Protein AF-A0A9E0JAY6-F1 (afdb_monomer_lite)

Structure (mmCIF, N/CA/C/O backbone):
data_AF-A0A9E0JAY6-F1
#
_entry.id   AF-A0A9E0JAY6-F1
#
loop_
_atom_site.group_PDB
_atom_site.id
_atom_site.type_symbol
_atom_site.label_atom_id
_atom_site.label_alt_id
_atom_site.label_comp_id
_atom_site.label_asym_id
_atom_site.label_entity_id
_atom_site.label_seq_id
_atom_site.pdbx_PDB_ins_code
_atom_site.Cartn_x
_atom_site.Cartn_y
_atom_site.Cartn_z
_atom_site.occupancy
_atom_site.B_iso_or_equiv
_atom_site.auth_seq_id
_atom_site.auth_comp_id
_atom_site.auth_asym_id
_atom_site.auth_atom_id
_atom_site.pdbx_PDB_model_num
ATOM 1 N N . GLY A 1 1 ? 14.188 0.844 -2.736 1.00 88.69 1 GLY A N 1
ATOM 2 C CA . GLY A 1 1 ? 14.892 1.813 -3.599 1.00 88.69 1 GLY A CA 1
ATOM 3 C C . GLY A 1 1 ? 14.744 1.415 -5.059 1.00 88.69 1 GLY A C 1
ATOM 4 O O . GLY A 1 1 ? 14.117 0.396 -5.329 1.00 88.69 1 GLY A O 1
ATOM 5 N N . PRO A 1 2 ? 15.274 2.201 -6.010 1.00 94.75 2 PRO A N 1
ATOM 6 C CA . PRO A 1 2 ? 15.114 1.929 -7.441 1.00 94.75 2 PRO A CA 1
ATOM 7 C C . PRO A 1 2 ? 15.845 0.656 -7.906 1.00 94.75 2 PRO A C 1
ATOM 9 O O . PRO A 1 2 ? 15.426 0.043 -8.881 1.00 94.75 2 PRO A O 1
ATOM 12 N N . SER A 1 3 ? 16.889 0.202 -7.198 1.00 97.19 3 SER A N 1
ATOM 13 C CA . SER A 1 3 ? 17.555 -1.077 -7.494 1.00 97.19 3 SER A CA 1
ATOM 14 C C . SER A 1 3 ? 16.602 -2.263 -7.377 1.00 97.19 3 SER A C 1
ATOM 16 O O . SER A 1 3 ? 16.482 -3.018 -8.332 1.00 97.19 3 SER A O 1
ATOM 18 N N . GLN A 1 4 ? 15.833 -2.359 -6.287 1.00 97.12 4 GLN A N 1
ATOM 19 C CA . GLN A 1 4 ? 14.865 -3.448 -6.115 1.00 97.12 4 GLN A CA 1
ATOM 20 C C . GLN A 1 4 ? 13.813 -3.493 -7.236 1.00 97.12 4 GLN A C 1
ATOM 22 O O . GLN A 1 4 ? 13.389 -4.574 -7.632 1.00 97.12 4 GLN A O 1
ATOM 27 N N . ILE A 1 5 ? 13.414 -2.335 -7.778 1.00 96.44 5 ILE A N 1
ATOM 28 C CA . ILE A 1 5 ? 12.482 -2.261 -8.912 1.00 96.44 5 ILE A CA 1
ATOM 29 C C . ILE A 1 5 ? 13.118 -2.838 -10.180 1.00 96.44 5 ILE A C 1
ATOM 31 O O . ILE A 1 5 ? 12.478 -3.609 -10.892 1.00 96.44 5 ILE A O 1
ATOM 35 N N . ARG A 1 6 ? 14.381 -2.492 -10.464 1.00 95.38 6 ARG A N 1
ATOM 36 C CA . ARG A 1 6 ? 15.115 -3.023 -11.623 1.00 95.38 6 ARG A CA 1
ATOM 37 C C . ARG A 1 6 ? 15.363 -4.520 -11.507 1.00 95.38 6 ARG A C 1
ATOM 39 O O . ARG A 1 6 ? 15.158 -5.229 -12.487 1.00 95.38 6 ARG A O 1
ATOM 46 N N . ASP A 1 7 ? 15.749 -4.987 -10.326 1.00 96.12 7 ASP A N 1
ATOM 47 C CA . ASP A 1 7 ? 16.022 -6.403 -10.080 1.00 96.12 7 ASP A CA 1
ATOM 48 C C . ASP A 1 7 ? 14.744 -7.234 -10.259 1.00 96.12 7 ASP A C 1
ATOM 50 O O . ASP A 1 7 ? 14.740 -8.237 -10.975 1.00 96.12 7 ASP A O 1
ATOM 54 N N . PHE A 1 8 ? 13.623 -6.763 -9.698 1.00 95.38 8 PHE A N 1
ATOM 55 C CA . PHE A 1 8 ? 12.317 -7.395 -9.881 1.00 95.38 8 PHE A CA 1
ATOM 56 C C . PHE A 1 8 ? 11.886 -7.407 -11.354 1.00 95.38 8 PHE A C 1
ATOM 58 O O . PHE A 1 8 ? 11.504 -8.449 -11.885 1.00 95.38 8 PHE A O 1
ATOM 65 N N . ARG A 1 9 ? 12.028 -6.272 -12.051 1.00 93.31 9 ARG A N 1
ATOM 66 C CA . ARG A 1 9 ? 11.743 -6.155 -13.487 1.00 93.31 9 ARG A CA 1
ATOM 67 C C . ARG A 1 9 ? 12.562 -7.142 -14.315 1.00 93.31 9 ARG A C 1
ATOM 69 O O . ARG A 1 9 ? 12.011 -7.808 -15.185 1.00 93.31 9 ARG A O 1
ATOM 76 N N . GLY A 1 10 ? 13.862 -7.245 -14.041 1.00 93.69 10 GLY A N 1
ATOM 77 C CA . GLY A 1 10 ? 14.755 -8.184 -14.716 1.00 93.69 10 GLY A CA 1
ATOM 78 C C . GLY A 1 10 ? 14.322 -9.636 -14.513 1.00 93.69 10 GLY A C 1
ATOM 79 O O . GLY A 1 10 ? 14.354 -10.423 -15.455 1.00 93.69 10 GLY A O 1
ATOM 80 N N . ALA A 1 11 ? 13.830 -9.977 -13.319 1.00 93.69 11 ALA A N 1
ATOM 81 C CA . ALA A 1 11 ? 13.312 -11.311 -13.025 1.00 93.69 11 ALA A CA 1
ATOM 82 C C . ALA A 1 11 ? 12.000 -11.645 -13.763 1.00 93.69 11 ALA A C 1
ATOM 84 O O . ALA A 1 11 ? 11.727 -12.828 -13.993 1.00 93.69 11 ALA A O 1
ATOM 85 N N . MET A 1 12 ? 11.207 -10.639 -14.148 1.00 93.44 12 MET A N 1
ATOM 86 C CA . MET A 1 12 ? 9.950 -10.824 -14.884 1.00 93.44 12 MET A CA 1
ATOM 87 C C . MET A 1 12 ? 10.130 -11.064 -16.386 1.00 93.44 12 MET A C 1
ATOM 89 O O . MET A 1 12 ? 9.230 -11.623 -17.015 1.00 93.44 12 MET A O 1
ATOM 93 N N . VAL A 1 13 ? 11.257 -10.645 -16.971 1.00 90.56 13 VAL A N 1
ATOM 94 C CA . VAL A 1 13 ? 11.486 -10.714 -18.423 1.00 90.56 13 VAL A CA 1
ATOM 95 C C . VAL A 1 13 ? 11.277 -12.142 -18.939 1.00 90.56 13 VAL A C 1
ATOM 97 O O . VAL A 1 13 ? 11.903 -13.087 -18.462 1.00 90.56 13 VAL A O 1
ATOM 100 N N . GLY A 1 14 ? 10.374 -12.294 -19.914 1.00 90.44 14 GLY A N 1
ATOM 101 C CA . GLY A 1 14 ? 10.029 -13.583 -20.522 1.00 90.44 14 GLY A CA 1
ATOM 102 C C . GLY A 1 14 ? 9.181 -14.512 -19.645 1.00 90.44 14 GLY A C 1
ATOM 103 O O . GLY A 1 14 ? 8.978 -15.665 -20.017 1.00 90.44 14 GLY A O 1
ATOM 104 N N . ARG A 1 15 ? 8.706 -14.042 -18.484 1.00 90.81 15 ARG A N 1
ATOM 105 C CA . ARG A 1 15 ? 7.903 -14.831 -17.532 1.00 90.81 15 ARG A CA 1
ATOM 106 C C . ARG A 1 15 ? 6.553 -14.202 -17.203 1.00 90.81 15 AR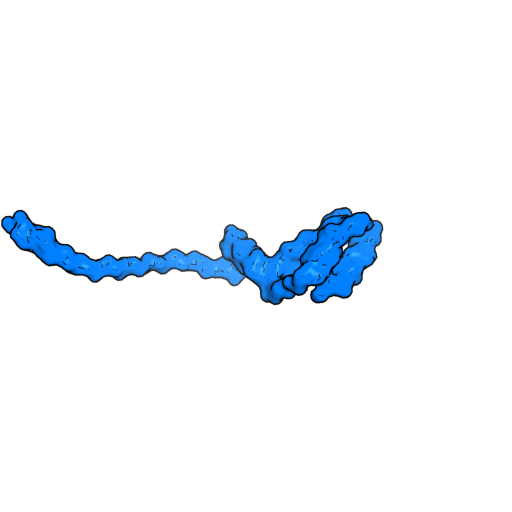G A C 1
ATOM 108 O O . ARG A 1 15 ? 5.602 -14.936 -16.959 1.00 90.81 15 ARG A O 1
ATOM 115 N N . ALA A 1 16 ? 6.473 -12.873 -17.156 1.00 90.00 16 ALA A N 1
ATOM 116 C CA . ALA A 1 16 ? 5.251 -12.154 -16.815 1.00 90.00 16 ALA A CA 1
ATOM 117 C C . ALA A 1 16 ? 5.195 -10.775 -17.483 1.00 90.00 16 ALA A C 1
ATOM 119 O O . ALA A 1 16 ? 6.199 -10.066 -17.539 1.00 90.00 16 ALA A O 1
ATOM 120 N N . ASP A 1 17 ? 3.992 -10.374 -17.896 1.00 87.06 17 ASP A N 1
ATOM 121 C CA . ASP A 1 17 ? 3.736 -9.069 -18.526 1.00 87.06 17 ASP A CA 1
ATOM 122 C C . ASP A 1 17 ? 3.327 -7.985 -17.517 1.00 87.06 17 ASP A C 1
ATOM 124 O O . ASP A 1 17 ? 3.349 -6.795 -17.827 1.00 87.06 17 ASP A O 1
ATOM 128 N N . LYS A 1 18 ? 2.931 -8.393 -16.303 1.00 90.31 18 LYS A N 1
ATOM 129 C CA . LYS A 1 18 ? 2.485 -7.509 -15.218 1.00 90.31 18 LYS A CA 1
ATOM 130 C C . LYS A 1 18 ? 3.181 -7.868 -13.917 1.00 90.31 18 LYS A C 1
ATOM 132 O O . LYS A 1 18 ? 3.390 -9.044 -13.625 1.00 90.31 18 LYS A O 1
ATOM 137 N N . GLY A 1 19 ? 3.518 -6.848 -13.138 1.00 93.88 19 GLY A N 1
ATOM 138 C CA . GLY A 1 19 ? 4.212 -6.992 -11.866 1.00 93.88 19 GLY A CA 1
ATOM 139 C C . GLY A 1 19 ? 3.588 -6.094 -10.814 1.00 93.88 19 GLY A C 1
ATOM 140 O O . GLY A 1 19 ? 3.305 -4.934 -11.092 1.00 93.88 19 GLY A O 1
ATOM 141 N N . LEU A 1 20 ? 3.404 -6.639 -9.615 1.00 96.38 20 LEU A N 1
ATOM 142 C CA . LEU A 1 20 ? 2.936 -5.916 -8.441 1.00 96.38 20 LEU A CA 1
ATOM 143 C C . LEU A 1 20 ? 3.972 -6.081 -7.333 1.00 96.38 20 LEU A C 1
ATOM 145 O O . LEU A 1 20 ? 4.259 -7.206 -6.918 1.00 96.38 20 LEU A O 1
ATOM 149 N N . LEU A 1 21 ? 4.517 -4.970 -6.850 1.00 96.75 21 LEU A N 1
ATOM 150 C CA . LEU A 1 21 ? 5.448 -4.958 -5.732 1.00 96.75 21 LEU A CA 1
ATOM 151 C C . LEU A 1 21 ? 4.760 -4.391 -4.489 1.00 96.75 21 LEU A C 1
ATOM 153 O O . LEU A 1 21 ? 4.278 -3.259 -4.498 1.00 96.75 21 LEU A O 1
ATOM 157 N N . ILE A 1 22 ? 4.744 -5.180 -3.415 1.00 97.31 22 ILE A N 1
ATOM 158 C CA . ILE A 1 22 ? 4.104 -4.833 -2.143 1.00 97.31 22 ILE A CA 1
ATOM 159 C C . ILE A 1 22 ? 5.183 -4.639 -1.075 1.00 97.31 22 ILE A C 1
ATOM 161 O O . ILE A 1 22 ? 6.113 -5.440 -0.975 1.00 97.31 22 ILE A O 1
ATOM 165 N N . THR A 1 23 ? 5.056 -3.595 -0.258 1.00 96.62 23 THR A N 1
ATOM 166 C CA . THR A 1 23 ? 5.902 -3.365 0.921 1.00 96.62 23 THR A CA 1
ATOM 167 C C . THR A 1 23 ? 5.057 -2.930 2.115 1.00 96.62 23 THR A C 1
ATOM 169 O O . THR A 1 23 ? 3.966 -2.396 1.951 1.00 96.62 23 THR A O 1
ATOM 172 N N . THR A 1 24 ? 5.564 -3.141 3.328 1.00 96.31 24 THR A N 1
ATOM 173 C CA . THR A 1 24 ? 4.964 -2.617 4.566 1.00 96.31 24 THR A CA 1
ATOM 174 C C . THR A 1 24 ? 5.418 -1.190 4.887 1.00 96.31 24 THR A C 1
ATOM 176 O O . THR A 1 24 ? 4.830 -0.546 5.749 1.00 96.31 24 THR A O 1
ATOM 179 N N . GLY A 1 25 ? 6.468 -0.699 4.218 1.00 96.56 25 GLY A N 1
ATOM 180 C CA . GLY A 1 25 ? 6.958 0.677 4.333 1.00 96.56 25 GLY A CA 1
ATOM 181 C C . GLY A 1 25 ? 6.471 1.570 3.191 1.00 96.56 25 GLY A C 1
ATOM 182 O O . GLY A 1 25 ? 5.417 1.338 2.609 1.00 96.56 25 GLY A O 1
ATOM 183 N N . THR A 1 26 ? 7.271 2.573 2.829 1.00 97.50 26 THR A N 1
ATOM 184 C CA . THR A 1 26 ? 7.009 3.466 1.690 1.00 97.50 26 THR A CA 1
ATOM 185 C C . THR A 1 26 ? 8.041 3.280 0.578 1.00 97.50 26 THR A C 1
ATOM 187 O O . THR A 1 26 ? 9.158 2.796 0.799 1.00 97.50 26 THR A O 1
ATOM 190 N N . PHE A 1 27 ? 7.682 3.676 -0.644 1.00 97.56 27 PHE A N 1
ATOM 191 C CA . PHE A 1 27 ? 8.624 3.750 -1.760 1.00 97.56 27 PHE A CA 1
ATOM 192 C C . PHE A 1 27 ? 9.297 5.123 -1.818 1.00 97.56 27 PHE A C 1
ATOM 194 O O . PHE A 1 27 ? 8.662 6.159 -1.633 1.00 97.56 27 PHE A O 1
ATOM 201 N N . SER A 1 28 ? 10.595 5.149 -2.129 1.00 97.81 28 SER A N 1
ATOM 202 C CA . SER A 1 28 ? 11.277 6.411 -2.419 1.00 97.81 28 SER A CA 1
ATOM 203 C C . SER A 1 28 ? 10.779 7.002 -3.741 1.00 97.81 28 SER A C 1
ATOM 205 O O . SER A 1 28 ? 10.376 6.269 -4.646 1.00 97.81 28 SER A O 1
ATOM 207 N N . LYS A 1 29 ? 10.882 8.328 -3.8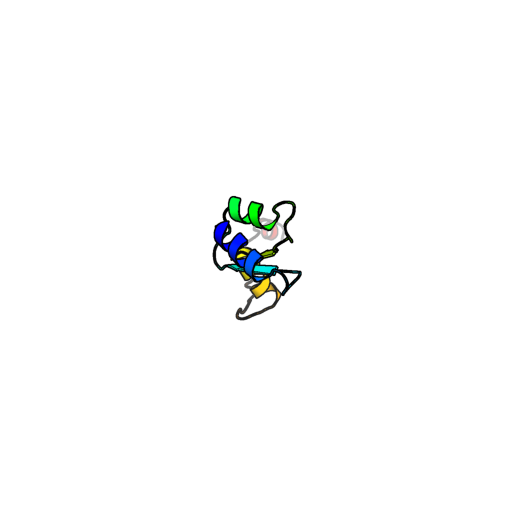99 1.00 97.44 29 LYS A N 1
ATOM 208 C CA . LYS A 1 29 ? 10.520 9.014 -5.154 1.00 97.44 29 LYS A CA 1
ATOM 209 C C . LYS A 1 29 ? 11.221 8.404 -6.370 1.00 97.44 29 LYS A C 1
ATOM 211 O O . LYS A 1 29 ? 10.596 8.231 -7.409 1.00 97.44 29 LYS A O 1
ATOM 216 N N . ASP A 1 30 ? 12.488 8.026 -6.228 1.00 97.81 30 ASP A N 1
ATOM 217 C CA . ASP A 1 30 ? 13.244 7.401 -7.317 1.00 97.81 30 ASP A CA 1
ATOM 218 C C . ASP A 1 30 ? 12.758 5.985 -7.633 1.00 97.81 30 ASP A C 1
ATOM 220 O O . ASP A 1 30 ? 12.762 5.591 -8.793 1.00 97.81 30 ASP A O 1
ATOM 224 N N . ALA A 1 31 ? 12.295 5.224 -6.635 1.00 97.50 31 ALA A N 1
ATOM 225 C CA . ALA A 1 31 ? 11.690 3.914 -6.874 1.00 97.50 31 ALA A CA 1
ATOM 226 C C . ALA A 1 31 ? 10.359 4.037 -7.633 1.00 97.50 31 ALA A C 1
ATOM 228 O O . ALA A 1 31 ? 10.113 3.265 -8.555 1.00 97.50 31 ALA A O 1
ATOM 229 N N . ILE A 1 32 ? 9.543 5.041 -7.294 1.00 96.94 32 ILE A N 1
ATOM 230 C CA . ILE A 1 32 ? 8.283 5.340 -7.994 1.00 96.94 32 ILE A CA 1
ATOM 231 C C . ILE A 1 32 ? 8.554 5.758 -9.448 1.00 96.94 32 ILE A C 1
ATOM 233 O O . ILE A 1 32 ? 7.893 5.291 -10.372 1.00 96.94 32 ILE A O 1
ATOM 237 N N . LYS A 1 33 ? 9.566 6.602 -9.682 1.00 96.69 33 LYS A N 1
ATOM 238 C CA . LYS A 1 33 ? 9.976 6.965 -11.049 1.00 96.69 33 LYS A CA 1
ATOM 239 C C . LYS A 1 33 ? 10.507 5.761 -11.828 1.00 96.69 33 LYS A C 1
ATOM 241 O O . LYS A 1 33 ? 10.193 5.606 -13.000 1.00 96.69 33 LYS A O 1
ATOM 246 N N . GLU A 1 34 ? 11.296 4.897 -11.190 1.00 96.50 34 GLU A N 1
ATOM 247 C CA . GLU A 1 34 ? 11.832 3.694 -11.836 1.00 96.50 34 GLU A CA 1
ATOM 248 C C . GLU A 1 34 ? 10.729 2.686 -12.193 1.00 96.50 34 GLU A C 1
ATOM 250 O O . GLU A 1 34 ? 10.859 1.989 -13.200 1.00 96.50 34 GLU A O 1
ATOM 255 N N . SER A 1 35 ? 9.637 2.593 -11.421 1.00 96.19 35 SER A N 1
ATOM 256 C CA . SER A 1 35 ? 8.551 1.638 -11.708 1.00 96.19 35 SER A CA 1
ATOM 257 C C . SER A 1 35 ? 7.798 1.964 -12.999 1.00 96.19 35 SER A C 1
ATOM 259 O O . SER A 1 35 ? 7.353 1.045 -13.689 1.00 96.19 35 SER A O 1
ATOM 261 N N . THR A 1 36 ? 7.767 3.247 -13.367 1.00 95.06 36 THR A N 1
ATOM 262 C CA . THR A 1 36 ? 7.106 3.810 -14.557 1.00 95.06 36 THR A CA 1
ATOM 263 C C . THR A 1 36 ? 8.098 4.358 -15.590 1.00 95.06 36 THR A C 1
ATOM 265 O O . THR A 1 36 ? 7.738 5.179 -16.433 1.00 95.06 36 THR A O 1
ATOM 268 N N . ARG A 1 37 ? 9.363 3.919 -15.534 1.00 93.12 37 ARG A N 1
ATOM 269 C CA . ARG A 1 37 ? 10.417 4.383 -16.444 1.00 93.12 37 ARG A CA 1
ATOM 270 C C . ARG A 1 37 ? 10.077 4.062 -17.899 1.00 93.12 37 ARG A C 1
ATOM 272 O O . ARG A 1 37 ? 9.698 2.938 -18.220 1.00 93.12 37 ARG A O 1
ATOM 279 N N . ASP A 1 38 ? 10.307 5.039 -18.771 1.00 90.94 38 ASP A N 1
ATOM 280 C CA . ASP A 1 38 ? 10.067 4.898 -20.203 1.00 90.94 38 ASP A CA 1
ATOM 281 C C . ASP A 1 38 ? 10.861 3.730 -20.819 1.00 90.94 38 ASP A C 1
ATOM 283 O O . ASP A 1 38 ? 11.996 3.429 -20.418 1.00 90.94 38 ASP A O 1
ATOM 287 N N . GLY A 1 39 ? 10.230 3.048 -21.774 1.00 86.75 39 GLY A N 1
ATOM 288 C CA . GLY A 1 39 ? 10.765 1.851 -22.426 1.00 86.75 39 GLY A CA 1
ATOM 289 C C . GLY A 1 39 ? 10.808 0.590 -21.551 1.00 86.75 39 GLY A C 1
ATOM 290 O O . GLY A 1 39 ? 11.436 -0.392 -21.947 1.00 86.75 39 GLY A O 1
ATOM 291 N N . ALA A 1 40 ? 10.176 0.587 -20.371 1.00 87.12 40 ALA A N 1
ATOM 292 C CA . ALA A 1 40 ? 10.130 -0.566 -19.474 1.00 87.12 40 ALA A CA 1
ATOM 293 C C . ALA A 1 40 ? 8.680 -0.928 -19.066 1.00 87.12 40 ALA A C 1
ATOM 295 O O . ALA A 1 40 ? 7.881 -0.024 -18.827 1.00 87.12 40 ALA A O 1
ATOM 296 N N . PRO A 1 41 ? 8.312 -2.223 -18.935 1.00 90.00 41 PRO A N 1
ATOM 297 C CA . PRO A 1 41 ? 6.940 -2.619 -18.578 1.00 90.00 41 PRO A CA 1
ATOM 298 C C . PRO A 1 41 ? 6.509 -2.094 -17.202 1.00 90.00 41 PRO A C 1
ATOM 300 O O . PRO A 1 41 ? 7.150 -2.425 -16.216 1.00 90.00 41 PRO A O 1
ATOM 303 N N . ALA A 1 42 ? 5.451 -1.295 -17.080 1.00 92.12 42 ALA A N 1
ATOM 304 C CA . ALA A 1 42 ? 5.088 -0.693 -15.789 1.00 92.12 42 ALA A CA 1
ATOM 305 C C . ALA A 1 42 ? 4.949 -1.730 -14.648 1.00 92.12 42 ALA A C 1
ATOM 307 O O . ALA A 1 42 ? 4.403 -2.818 -14.843 1.00 92.12 42 ALA A O 1
ATOM 308 N N . ILE A 1 43 ? 5.463 -1.385 -13.462 1.00 96.00 43 ILE A N 1
ATOM 309 C CA . ILE A 1 43 ? 5.301 -2.179 -12.234 1.00 96.00 43 ILE A CA 1
ATOM 310 C C . ILE A 1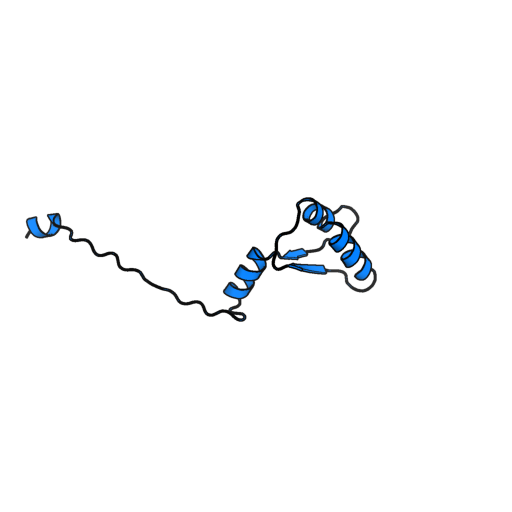 43 ? 4.380 -1.414 -11.289 1.00 96.00 43 ILE A C 1
ATOM 312 O O . ILE A 1 43 ? 4.685 -0.278 -10.911 1.00 96.00 43 ILE A O 1
ATOM 316 N N . ASP A 1 44 ? 3.291 -2.061 -10.884 1.00 96.69 44 ASP A N 1
ATOM 317 C CA . ASP A 1 44 ? 2.371 -1.529 -9.889 1.00 96.69 44 ASP A CA 1
ATOM 318 C C . ASP A 1 44 ? 3.010 -1.603 -8.502 1.00 96.69 44 ASP A C 1
ATOM 320 O O . ASP A 1 44 ? 3.670 -2.583 -8.143 1.00 96.69 44 ASP A O 1
ATOM 324 N N . LEU A 1 45 ? 2.811 -0.554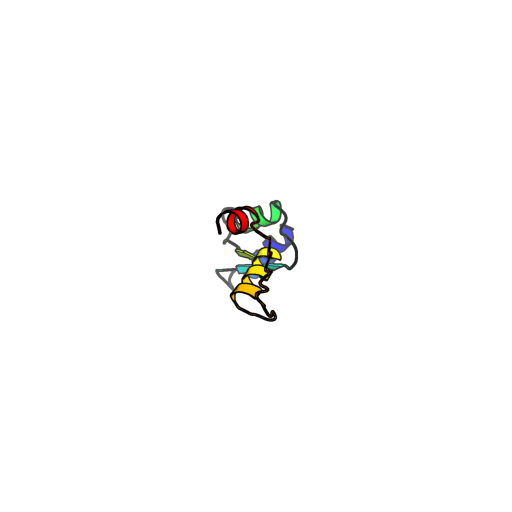 -7.711 1.00 97.56 45 LEU A N 1
ATOM 325 C CA . LEU A 1 45 ? 3.380 -0.421 -6.376 1.00 97.56 45 LEU A CA 1
ATOM 326 C C . LEU A 1 45 ? 2.260 -0.301 -5.347 1.00 97.56 45 LEU A C 1
ATOM 328 O O . LEU A 1 45 ? 1.377 0.541 -5.491 1.00 97.56 45 LEU A O 1
ATOM 332 N N . VAL A 1 46 ? 2.336 -1.100 -4.285 1.00 98.00 46 VAL A N 1
ATOM 333 C CA . VAL A 1 46 ? 1.465 -0.994 -3.108 1.00 98.00 46 VAL A CA 1
ATOM 334 C C . VAL A 1 46 ? 2.352 -0.817 -1.884 1.00 98.00 46 VAL A C 1
ATOM 336 O O . VAL A 1 46 ? 3.133 -1.699 -1.525 1.00 98.00 46 VAL A O 1
ATOM 339 N N . ASP A 1 47 ? 2.272 0.361 -1.279 1.00 97.94 47 ASP A N 1
ATOM 340 C CA . ASP A 1 47 ? 2.942 0.667 -0.017 1.00 97.94 47 ASP A CA 1
ATOM 341 C C . ASP A 1 47 ? 2.091 0.254 1.191 1.00 97.94 47 ASP A C 1
ATOM 343 O O . ASP A 1 47 ? 0.985 -0.2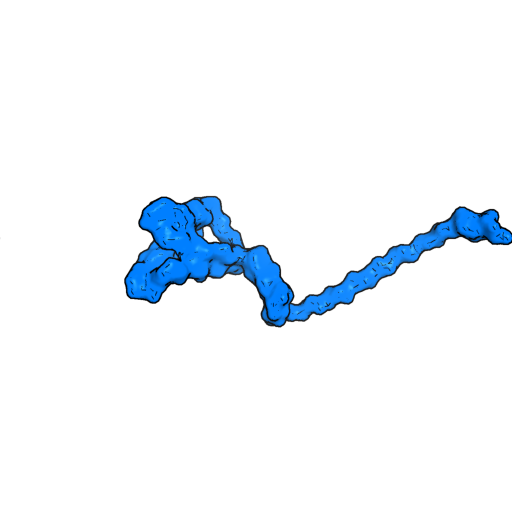70 1.044 1.00 97.94 47 ASP A O 1
ATOM 347 N N . GLY A 1 48 ? 2.628 0.471 2.393 1.00 97.81 48 GLY A N 1
ATOM 348 C CA . GLY A 1 48 ? 1.984 0.071 3.640 1.00 97.81 48 GLY A CA 1
ATOM 349 C C . GLY A 1 48 ? 0.592 0.675 3.826 1.00 97.81 48 GLY A C 1
ATOM 350 O O . GLY A 1 48 ? -0.326 -0.043 4.215 1.00 97.81 48 GLY A O 1
ATOM 351 N N . ASP A 1 49 ? 0.404 1.952 3.488 1.00 97.56 49 ASP A N 1
ATOM 352 C CA . ASP A 1 49 ? -0.888 2.627 3.644 1.00 97.56 49 ASP A CA 1
ATOM 353 C C . ASP A 1 49 ? -1.928 2.045 2.678 1.00 97.56 49 ASP A C 1
ATOM 355 O O . ASP A 1 49 ? -3.026 1.655 3.087 1.00 97.56 49 ASP A O 1
ATOM 359 N N . GLN A 1 50 ? -1.564 1.893 1.400 1.00 97.81 50 GLN A N 1
ATOM 360 C CA . GLN A 1 50 ? -2.437 1.262 0.409 1.00 97.81 50 GLN A CA 1
ATOM 361 C C . GLN A 1 50 ? -2.737 -0.199 0.758 1.00 97.81 50 GLN A C 1
ATOM 363 O O . GLN A 1 50 ? -3.863 -0.662 0.547 1.00 97.81 50 GLN A O 1
ATOM 368 N N . LEU A 1 51 ? -1.755 -0.924 1.299 1.00 97.19 51 LEU A N 1
ATOM 369 C CA . LEU A 1 51 ? -1.921 -2.299 1.756 1.00 97.19 51 LEU A CA 1
ATOM 370 C C . LEU A 1 51 ? -2.931 -2.371 2.903 1.00 97.19 51 LEU A C 1
ATOM 372 O O . LEU A 1 51 ? -3.863 -3.170 2.831 1.00 97.19 51 LEU A O 1
ATOM 376 N N . VAL A 1 52 ? -2.789 -1.530 3.929 1.00 96.69 52 VAL A N 1
ATOM 377 C CA . VAL A 1 52 ? -3.700 -1.498 5.084 1.00 96.69 52 VAL A CA 1
ATOM 378 C C . VAL A 1 52 ? -5.125 -1.160 4.654 1.00 96.69 52 VAL A C 1
ATOM 380 O O . VAL A 1 52 ? -6.064 -1.846 5.067 1.00 96.69 52 VAL A O 1
ATOM 383 N N . GLU A 1 53 ? -5.302 -0.179 3.770 1.00 96.38 53 GLU A N 1
ATOM 384 C CA . GLU A 1 53 ? -6.625 0.152 3.235 1.00 96.38 53 GLU A CA 1
ATOM 385 C C . GLU A 1 53 ? -7.246 -1.024 2.471 1.00 96.38 53 GLU A C 1
ATOM 387 O O . GLU A 1 53 ? -8.434 -1.316 2.626 1.00 96.38 53 GLU A O 1
ATOM 392 N N . LYS A 1 54 ? -6.449 -1.767 1.692 1.00 96.06 54 LYS A N 1
ATOM 393 C CA . LYS A 1 54 ? -6.921 -2.978 1.003 1.00 96.06 54 LYS A CA 1
ATOM 394 C C . LYS A 1 54 ? -7.266 -4.102 1.981 1.00 96.06 54 LYS A C 1
ATOM 396 O O . LYS A 1 54 ? -8.309 -4.729 1.811 1.00 96.06 54 LYS A O 1
ATOM 401 N N . LEU A 1 55 ? -6.453 -4.330 3.015 1.00 96.25 55 LEU A N 1
ATOM 402 C CA . LEU A 1 55 ? -6.737 -5.319 4.063 1.00 96.25 55 LEU A CA 1
ATOM 403 C C . LEU A 1 55 ? -8.054 -5.004 4.779 1.00 96.25 55 LEU A C 1
ATOM 405 O O . LEU A 1 55 ? -8.885 -5.894 4.957 1.00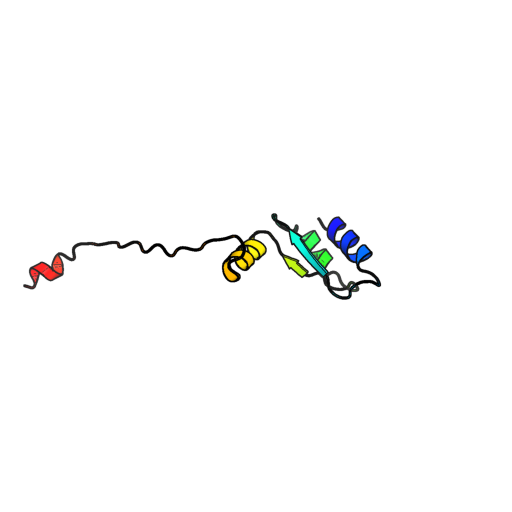 96.25 55 LEU A O 1
ATOM 409 N N . LYS A 1 56 ? -8.283 -3.732 5.117 1.00 95.38 56 LYS A N 1
ATOM 410 C CA . LYS A 1 56 ? -9.536 -3.260 5.715 1.00 95.38 56 LYS A CA 1
ATOM 411 C C . LYS A 1 56 ? -10.725 -3.429 4.773 1.00 95.38 56 LYS A C 1
ATOM 413 O O . LYS A 1 56 ? -11.728 -4.012 5.177 1.00 95.38 56 LYS A O 1
ATOM 418 N N . ALA A 1 57 ? -10.616 -2.966 3.528 1.00 95.44 57 ALA A N 1
ATOM 419 C CA . ALA A 1 57 ? -11.698 -3.045 2.545 1.00 95.44 57 ALA A CA 1
ATOM 420 C C . ALA A 1 57 ? -12.114 -4.493 2.238 1.00 95.44 57 ALA A C 1
ATOM 422 O O . ALA A 1 57 ? -13.296 -4.770 2.050 1.00 95.44 57 ALA A O 1
ATOM 423 N N . LEU A 1 58 ? -11.151 -5.417 2.223 1.00 95.94 58 LEU A N 1
ATOM 424 C CA . LEU A 1 58 ? -11.379 -6.838 1.954 1.00 95.94 58 LEU A CA 1
ATOM 425 C C . LEU A 1 58 ? -11.621 -7.671 3.225 1.00 95.94 58 LEU A C 1
ATOM 427 O O . LEU A 1 58 ? -11.838 -8.874 3.124 1.00 95.94 58 LEU A O 1
ATOM 431 N N . SER A 1 59 ? -11.591 -7.056 4.414 1.00 94.88 59 SER A N 1
ATOM 432 C CA . SER A 1 59 ? -11.701 -7.742 5.715 1.00 94.88 59 SER A CA 1
ATOM 433 C C . SER A 1 59 ? -10.694 -8.891 5.898 1.00 94.88 59 SER A C 1
ATOM 435 O O . SER A 1 59 ? -11.009 -9.937 6.465 1.00 94.88 59 SER A O 1
ATOM 437 N N . LEU A 1 60 ? -9.463 -8.705 5.417 1.00 95.81 60 LEU A N 1
ATOM 438 C CA . LEU A 1 60 ? -8.400 -9.706 5.493 1.00 95.81 60 LEU A CA 1
ATOM 439 C C . LEU A 1 60 ? -7.581 -9.517 6.768 1.00 95.81 60 LEU A C 1
ATOM 441 O O . LEU A 1 60 ? -6.866 -8.529 6.914 1.00 95.81 60 LEU A O 1
ATOM 445 N N . GLY A 1 61 ? -7.674 -10.474 7.693 1.00 94.06 61 GLY A N 1
ATOM 446 C CA . GLY A 1 61 ? -6.862 -10.491 8.917 1.00 94.06 61 GLY A CA 1
ATOM 447 C C . GLY A 1 61 ? -7.144 -9.348 9.902 1.00 94.06 61 GLY A C 1
ATOM 448 O O . GLY A 1 61 ? -6.419 -9.203 10.882 1.00 94.06 61 GLY A O 1
ATOM 449 N N . VAL A 1 62 ? -8.190 -8.550 9.668 1.00 94.88 62 VAL A N 1
ATOM 450 C CA . VAL A 1 62 ? -8.574 -7.402 10.497 1.00 94.88 62 VAL A CA 1
ATOM 451 C C . VAL A 1 62 ? -10.055 -7.472 10.863 1.00 94.88 62 VAL A C 1
ATOM 453 O O . VAL A 1 62 ? -10.881 -7.931 10.078 1.00 94.88 62 VAL A O 1
ATOM 456 N N . GLN A 1 63 ? -10.404 -6.992 12.056 1.00 93.06 63 GLN A N 1
ATOM 457 C CA . GLN A 1 63 ? -11.791 -6.836 12.497 1.00 93.06 63 GLN A CA 1
ATOM 458 C C . GLN A 1 63 ? -12.101 -5.349 12.645 1.00 93.06 63 GLN A C 1
ATOM 460 O O . GLN A 1 63 ? -11.473 -4.658 13.445 1.00 93.06 63 GLN A O 1
ATOM 465 N N . THR A 1 64 ? -13.086 -4.857 11.894 1.00 90.50 64 THR A N 1
ATOM 466 C CA . THR A 1 64 ? -13.532 -3.462 11.994 1.00 90.50 64 THR A CA 1
ATOM 467 C C . THR A 1 64 ? -14.781 -3.388 12.864 1.00 90.50 64 THR A C 1
ATOM 469 O O . THR A 1 64 ? -15.777 -4.047 12.574 1.00 90.50 64 THR A O 1
ATOM 472 N N . LYS A 1 65 ? -14.747 -2.565 13.915 1.00 92.81 65 LYS A N 1
ATOM 473 C CA . LYS A 1 65 ? -15.914 -2.244 14.749 1.00 92.81 65 LYS A CA 1
ATOM 474 C C . LYS A 1 65 ? -16.226 -0.758 14.609 1.00 92.81 65 LYS A C 1
ATOM 476 O O . LYS A 1 65 ? -15.322 0.065 14.724 1.00 92.81 65 LYS A O 1
ATOM 481 N N . LYS A 1 66 ? -17.491 -0.417 14.360 1.00 91.88 66 LYS A N 1
ATOM 482 C CA . LYS A 1 66 ? -17.958 0.971 14.456 1.00 91.88 66 LYS A CA 1
ATOM 483 C C . LYS A 1 66 ? -18.198 1.289 15.927 1.00 91.88 66 LYS A C 1
ATOM 485 O O . LYS A 1 66 ? -18.870 0.519 16.606 1.00 91.88 66 LYS A O 1
ATOM 490 N N . ILE A 1 67 ? -17.622 2.389 16.396 1.00 94.25 67 ILE A N 1
ATOM 491 C CA . ILE A 1 67 ? -17.844 2.921 17.739 1.00 94.25 67 ILE A CA 1
ATOM 492 C C . ILE A 1 67 ? -18.573 4.248 17.563 1.00 94.25 67 ILE A C 1
ATOM 494 O O . ILE A 1 67 ? -18.048 5.154 16.917 1.00 94.25 67 ILE A O 1
ATOM 498 N N . GLU A 1 68 ? -19.788 4.336 18.092 1.00 93.75 68 GLU A N 1
ATOM 499 C CA . GLU A 1 68 ? -20.571 5.569 18.123 1.00 93.75 68 GLU A CA 1
ATOM 500 C C . GLU A 1 68 ? -20.298 6.277 19.450 1.00 93.75 68 GLU A C 1
ATOM 502 O O . GLU A 1 68 ? -20.327 5.655 20.512 1.00 93.75 68 GLU A O 1
ATOM 507 N N . VAL A 1 69 ? -19.965 7.566 19.379 1.00 93.81 69 VAL A N 1
ATOM 508 C CA . VAL A 1 69 ? -19.730 8.401 20.559 1.00 93.81 69 VAL A CA 1
ATOM 509 C C . VAL A 1 69 ? -20.850 9.424 20.623 1.00 93.81 69 VAL A C 1
ATOM 511 O O . VAL A 1 69 ? -20.920 10.326 19.790 1.00 93.81 69 VAL A O 1
ATOM 514 N N . GLU A 1 70 ? -21.727 9.274 21.610 1.00 93.88 70 GLU A N 1
ATOM 515 C CA . GLU A 1 70 ? -22.785 10.241 21.874 1.00 93.88 70 GLU A CA 1
ATOM 516 C C . GLU A 1 70 ? -22.239 11.390 22.718 1.00 93.88 70 GLU A C 1
ATOM 518 O O . GLU A 1 70 ? -21.756 11.198 23.836 1.00 93.88 70 GLU A O 1
ATOM 523 N N . GLN A 1 71 ? -22.344 12.607 22.190 1.00 93.31 71 GLN A N 1
ATOM 524 C CA . GLN A 1 71 ? -22.139 13.814 22.973 1.00 93.31 71 GLN A CA 1
ATOM 525 C C . GLN A 1 71 ? -23.497 14.436 23.276 1.00 93.31 71 GLN A C 1
ATOM 527 O O . GLN A 1 71 ? -24.147 14.999 22.398 1.00 93.31 71 GLN A O 1
ATOM 532 N N . VAL A 1 72 ? -23.908 14.355 24.540 1.00 93.50 72 VAL A N 1
ATOM 533 C CA . VAL A 1 72 ? -25.145 14.973 25.019 1.00 93.50 72 VAL A CA 1
ATOM 534 C C . VAL A 1 72 ? -24.811 16.303 25.683 1.00 93.50 72 VAL A C 1
ATOM 536 O O . VAL A 1 72 ? -23.977 16.374 26.586 1.00 93.50 72 VAL A O 1
ATOM 539 N N . SER A 1 73 ? -25.479 17.367 25.249 1.00 95.38 73 SER A N 1
ATOM 540 C CA . SER A 1 73 ? -25.460 18.667 25.911 1.00 95.38 73 SER A CA 1
ATOM 541 C C . SER A 1 73 ? -26.888 19.118 26.201 1.00 95.38 73 SER A C 1
ATOM 543 O O . SER A 1 73 ? -27.831 18.790 25.482 1.00 95.38 73 SER A O 1
ATOM 545 N N . ILE A 1 74 ? -27.061 19.847 27.301 1.00 95.44 74 ILE A N 1
ATOM 546 C CA . ILE A 1 74 ? -28.372 20.367 27.688 1.00 95.44 74 ILE A CA 1
ATOM 547 C C . ILE A 1 74 ? -28.629 21.649 26.896 1.00 95.44 74 ILE A C 1
ATOM 549 O O . ILE A 1 74 ? -27.942 22.651 27.105 1.00 95.44 74 ILE A O 1
ATOM 553 N N . ASN A 1 75 ? -29.653 21.644 26.042 1.00 95.19 75 ASN A N 1
ATOM 554 C CA . ASN A 1 75 ? -30.192 22.866 25.449 1.00 95.19 75 ASN A CA 1
ATOM 555 C C . ASN A 1 75 ? -31.092 23.570 26.472 1.00 95.19 75 ASN A C 1
ATOM 557 O O . ASN A 1 75 ? -32.278 23.268 26.563 1.00 95.19 75 ASN A O 1
ATOM 561 N N . ARG A 1 76 ? -30.520 24.486 27.262 1.00 95.25 76 ARG A N 1
ATOM 562 C CA . ARG A 1 76 ? -31.260 25.214 28.306 1.00 95.25 76 ARG A CA 1
ATOM 563 C C . ARG A 1 76 ? -32.363 26.111 27.736 1.00 95.25 76 ARG A C 1
ATOM 565 O O . ARG A 1 76 ? -33.412 26.206 28.359 1.00 95.25 76 ARG A O 1
ATOM 572 N N . ASP A 1 77 ? -32.158 26.696 26.557 1.00 93.81 77 ASP A N 1
ATOM 573 C CA . ASP A 1 77 ? -33.112 27.623 25.930 1.00 93.81 77 ASP A CA 1
ATOM 574 C C . ASP A 1 77 ? -34.446 26.950 25.607 1.00 93.81 77 ASP A C 1
ATOM 576 O O . ASP A 1 77 ? -35.503 27.550 25.787 1.00 93.81 77 ASP A O 1
ATOM 580 N N . TRP A 1 78 ? -34.405 25.677 25.207 1.00 94.50 78 TRP A N 1
ATOM 581 C CA . TRP A 1 78 ? -35.609 24.877 24.987 1.00 94.50 78 TRP A CA 1
ATOM 582 C C . TRP A 1 78 ? -36.475 24.767 26.253 1.00 94.50 78 TRP A C 1
ATOM 584 O O . TRP A 1 78 ? -37.693 24.898 26.179 1.00 94.50 78 TRP A O 1
ATOM 594 N N . PHE A 1 79 ? -35.856 24.590 27.427 1.00 93.31 79 PHE A N 1
ATOM 595 C CA . PHE A 1 79 ? -36.582 24.455 28.696 1.00 93.31 79 PHE A CA 1
ATOM 596 C C . PHE A 1 79 ? -37.178 25.774 29.202 1.00 93.31 79 PHE A C 1
ATOM 598 O O . PHE A 1 79 ? -38.088 25.737 30.022 1.00 93.31 79 PHE A O 1
ATOM 605 N N . TYR A 1 80 ? -36.695 26.926 28.731 1.00 89.25 80 TYR A N 1
ATOM 606 C CA . TYR A 1 80 ? -37.253 28.235 29.090 1.00 89.25 80 TYR A CA 1
ATOM 607 C C . TYR A 1 80 ? -38.469 28.641 28.241 1.00 89.25 80 TYR A C 1
ATOM 609 O O . TYR A 1 80 ? -39.082 29.669 28.522 1.00 89.25 80 TYR A O 1
ATOM 617 N N . GLN A 1 81 ? -38.807 27.869 27.203 1.00 84.50 81 GLN A N 1
ATOM 618 C CA . GLN A 1 81 ? -39.971 28.103 26.336 1.00 84.50 81 GLN A CA 1
ATOM 619 C C . GLN A 1 81 ? -41.189 27.232 26.696 1.00 84.50 81 GLN A C 1
ATOM 621 O O . GLN A 1 81 ? -42.217 27.338 26.024 1.00 84.50 81 GLN A O 1
ATOM 626 N N . LEU A 1 82 ? -41.070 26.375 27.718 1.00 63.19 82 LEU A N 1
ATOM 627 C CA . LEU A 1 82 ? -42.173 25.600 28.302 1.00 63.19 82 LEU A CA 1
ATOM 628 C C . LEU A 1 82 ? -42.929 26.421 29.354 1.00 63.19 82 LEU A C 1
ATOM 630 O O . LEU A 1 82 ? -44.166 26.251 29.428 1.00 63.19 82 LEU A O 1
#

Sequence (82 aa):
GPSQIRDFRGAMVGRADKGLLITTGTFSKDAIKESTRDGAPAIDLVDGDQLVEKLKALSLGVQTKKIEVEQVSINRDWFYQL

Foldseek 3Di:
DLVVLVVVQVVCVPPDLEAEDEELADDDPNNCCSQVDPPGRHYHYHYNVNVVVVCVVVVPPDDDDDDDDDDDDDPVVVVVVD

Secondary structure (DSSP, 8-state):
-HHHHHHHHHHHTTT-S-EEEE-SS---HHHHHHHT-TTS--EEEE-HHHHHHHHHHTT-S--------------HHHHTT-

Radius of gyration: 24.01 Å; chains: 1; bounding box: 60×43×52 Å

pLDDT: mean 94.07, std 4.53, range [63.19, 98.0]